Protein AF-A0A9X9LZH1-F1 (afdb_monomer)

pLDDT: mean 81.29, std 12.89, range [40.0, 92.88]

Mean predicted aligned error: 8.34 Å

Foldseek 3Di:
DDPPPDPDPDPDAQAFDAADAQQWCVVQQDPVPNVVSVVVRCVVRNQWHWTCHRPDIDIHGHDDVSVCCCCVVPVVVPVDDDDRVNVVVD

Sequence (90 aa):
RTCTRTPSPAPRWPPGPRPLPLIGNLHLLRVSQQDRSLMELSERYGPVFTVHLGCQKTVVLAGYEAVRDALVGTGPQLADRPPIAIFQLI

Solvent-accessible surface area (backbone atoms only — not comparable to full-atom values): 5608 Å² total; per-residue (Å²): 134,84,83,78,78,71,81,74,76,73,92,73,78,56,58,54,73,83,56,45,86,78,47,17,37,43,91,65,41,45,88,94,44,40,70,57,36,51,48,60,46,25,75,73,54,36,43,54,22,29,47,26,60,36,90,45,78,46,79,46,67,46,51,69,68,55,44,47,52,47,50,72,76,39,37,83,79,63,65,69,80,78,85,58,68,76,74,75,77,110

Structure (mmCIF, N/CA/C/O backbone):
data_AF-A0A9X9LZH1-F1
#
_entry.id   AF-A0A9X9LZH1-F1
#
loop_
_atom_site.group_PDB
_atom_site.id
_atom_site.type_symbol
_atom_site.label_atom_id
_atom_site.label_alt_id
_atom_site.label_comp_id
_atom_site.label_asym_id
_atom_site.label_entity_id
_atom_site.label_seq_id
_atom_site.pdbx_PDB_ins_code
_atom_site.Cartn_x
_atom_site.Cartn_y
_atom_site.Cartn_z
_atom_site.occupancy
_atom_site.B_iso_or_equiv
_atom_site.auth_seq_id
_atom_site.auth_comp_id
_atom_site.auth_asym_id
_atom_site.auth_atom_id
_atom_site.pdbx_PDB_model_num
ATOM 1 N N . ARG A 1 1 ? -40.002 -2.208 17.560 1.00 44.12 1 ARG A N 1
ATOM 2 C CA . ARG A 1 1 ? -38.968 -1.386 16.886 1.00 44.12 1 ARG A CA 1
ATOM 3 C C . ARG A 1 1 ? -38.277 -2.292 15.881 1.00 44.12 1 ARG A C 1
ATOM 5 O O . ARG A 1 1 ? -37.502 -3.144 16.285 1.00 44.12 1 ARG A O 1
ATOM 12 N N . THR A 1 2 ? -38.672 -2.227 14.617 1.00 40.00 2 THR A N 1
ATOM 13 C CA . THR A 1 2 ? -38.123 -3.069 13.548 1.00 40.00 2 THR A CA 1
ATOM 14 C C . THR A 1 2 ? -36.719 -2.584 13.201 1.00 40.00 2 THR A C 1
ATOM 16 O O . THR A 1 2 ? -36.556 -1.450 12.757 1.00 40.00 2 THR A O 1
ATOM 19 N N . CYS A 1 3 ? -35.703 -3.416 13.438 1.00 50.25 3 CYS A N 1
ATOM 20 C CA . CYS A 1 3 ? -34.338 -3.162 12.989 1.00 50.25 3 CYS A CA 1
ATOM 21 C C . CYS A 1 3 ? -34.298 -3.226 11.461 1.00 50.25 3 CYS A C 1
ATOM 23 O O . CYS A 1 3 ? -34.228 -4.301 10.868 1.00 50.25 3 CYS A O 1
ATOM 25 N N . THR A 1 4 ? -34.345 -2.072 10.809 1.00 47.97 4 THR A N 1
ATOM 26 C CA . THR A 1 4 ? -33.985 -1.949 9.400 1.00 47.97 4 THR A CA 1
ATOM 27 C C . THR A 1 4 ? -32.476 -2.153 9.287 1.00 47.97 4 THR A C 1
ATOM 29 O O . THR A 1 4 ? -31.698 -1.239 9.548 1.00 47.97 4 THR A O 1
ATOM 32 N N . ARG A 1 5 ? -32.043 -3.373 8.946 1.00 50.94 5 ARG A N 1
ATOM 33 C CA . ARG A 1 5 ? -30.660 -3.642 8.538 1.00 50.94 5 ARG A CA 1
ATOM 34 C C . ARG A 1 5 ? -30.466 -3.020 7.158 1.00 50.94 5 ARG A C 1
ATOM 36 O O . ARG A 1 5 ? -30.806 -3.638 6.153 1.00 50.94 5 ARG A O 1
ATOM 43 N N . THR A 1 6 ? -29.970 -1.789 7.118 1.00 52.59 6 THR A N 1
ATOM 44 C CA . THR A 1 6 ? -29.518 -1.144 5.882 1.00 52.59 6 THR A CA 1
ATOM 45 C C . THR A 1 6 ? -28.533 -2.092 5.188 1.00 52.59 6 THR A C 1
ATOM 47 O O . THR A 1 6 ? -27.637 -2.608 5.865 1.00 52.59 6 THR A O 1
ATOM 50 N N . PRO A 1 7 ? -28.678 -2.391 3.885 1.00 51.38 7 PRO A N 1
ATOM 51 C CA . PRO A 1 7 ? -27.668 -3.163 3.179 1.00 51.38 7 PRO A CA 1
ATOM 52 C C . PRO A 1 7 ? -26.381 -2.337 3.194 1.00 51.38 7 PRO A C 1
ATOM 54 O O . PRO A 1 7 ? -26.320 -1.263 2.599 1.00 51.38 7 PRO A O 1
ATOM 57 N N . SER A 1 8 ? -25.383 -2.800 3.952 1.00 60.16 8 SER A N 1
ATOM 58 C CA . SER A 1 8 ? -24.061 -2.179 3.958 1.00 60.16 8 SER A CA 1
ATOM 59 C C . SER A 1 8 ? -23.547 -2.177 2.515 1.00 60.16 8 SER A C 1
ATOM 61 O O . SER A 1 8 ? -23.581 -3.238 1.879 1.00 60.16 8 SER A O 1
ATOM 63 N N . PRO A 1 9 ? -23.133 -1.026 1.957 1.00 63.03 9 PRO A N 1
ATOM 64 C CA . PRO A 1 9 ? -22.561 -0.988 0.620 1.00 63.03 9 PRO A CA 1
ATOM 65 C C . PRO A 1 9 ? -21.386 -1.969 0.560 1.00 63.03 9 PRO A C 1
ATOM 67 O O . PRO A 1 9 ? -20.594 -2.055 1.499 1.00 63.03 9 PRO A O 1
ATOM 70 N N . ALA A 1 10 ? -21.311 -2.745 -0.524 1.00 61.81 10 ALA A N 1
ATOM 71 C CA . ALA A 1 10 ? -20.264 -3.745 -0.714 1.00 61.81 10 ALA A CA 1
ATOM 72 C C . ALA A 1 10 ? -18.874 -3.137 -0.430 1.00 61.81 10 ALA A C 1
ATOM 74 O O . ALA A 1 10 ? -18.657 -1.975 -0.794 1.00 61.81 10 ALA A O 1
ATOM 75 N N . PRO A 1 11 ? -17.935 -3.882 0.191 1.00 63.47 11 PRO A N 1
ATOM 76 C CA . PRO A 1 11 ? -16.622 -3.350 0.541 1.00 63.47 11 PRO A CA 1
ATOM 77 C C . PRO A 1 11 ? -15.929 -2.818 -0.715 1.00 63.47 11 PRO A C 1
ATOM 79 O O . PRO A 1 11 ? -15.502 -3.580 -1.586 1.00 63.47 11 PRO A O 1
ATOM 82 N N . ARG A 1 12 ? -15.868 -1.491 -0.851 1.00 79.00 12 ARG A N 1
ATOM 83 C CA . ARG A 1 12 ? -15.212 -0.853 -1.987 1.00 79.00 12 ARG A CA 1
ATOM 84 C C . ARG A 1 12 ? -13.731 -0.775 -1.671 1.00 79.00 12 ARG A C 1
ATOM 86 O O . ARG A 1 12 ? -13.340 -0.203 -0.659 1.00 79.00 12 ARG A O 1
ATOM 93 N N . TRP A 1 13 ? -12.919 -1.355 -2.545 1.00 84.12 13 TRP A N 1
ATOM 94 C CA . TRP A 1 13 ? -11.471 -1.259 -2.419 1.00 84.12 13 TRP A CA 1
ATOM 95 C C . TRP A 1 13 ? -11.022 0.211 -2.426 1.00 84.12 13 TRP A C 1
ATOM 97 O O . TRP A 1 13 ? -11.610 1.013 -3.166 1.00 84.12 13 TRP A O 1
ATOM 107 N N . PRO A 1 14 ? -9.980 0.561 -1.651 1.00 88.56 14 PRO A N 1
ATOM 108 C CA . PRO A 1 14 ? -9.371 1.881 -1.714 1.00 88.56 14 PRO A CA 1
ATOM 109 C C . PRO A 1 14 ? -8.922 2.220 -3.142 1.00 88.56 14 PRO A C 1
ATOM 111 O O . PRO A 1 14 ? -8.568 1.311 -3.907 1.00 88.56 14 PRO A O 1
ATOM 114 N N . PRO A 1 15 ? -8.908 3.509 -3.517 1.00 88.56 15 PRO A N 1
ATOM 115 C CA . PRO A 1 15 ? -8.382 3.937 -4.807 1.00 88.56 15 PRO A CA 1
ATOM 116 C C . PRO A 1 15 ? -6.907 3.535 -4.957 1.00 88.56 15 PRO A C 1
ATOM 118 O O . PRO A 1 15 ? -6.198 3.318 -3.976 1.00 88.56 15 PRO A O 1
ATOM 121 N N . GLY A 1 16 ? -6.437 3.400 -6.193 1.00 90.00 16 GLY A N 1
ATOM 122 C CA . GLY A 1 16 ? -5.054 3.017 -6.450 1.00 90.00 16 GLY A CA 1
ATOM 123 C C . GLY A 1 16 ? -4.693 3.010 -7.932 1.00 90.00 16 GLY A C 1
ATOM 124 O O . GLY A 1 16 ? -5.584 3.122 -8.785 1.00 90.00 16 GLY A O 1
ATOM 125 N N . PRO A 1 17 ? -3.396 2.889 -8.255 1.00 91.06 17 PRO A N 1
ATOM 126 C CA . PRO A 1 17 ? -2.922 2.849 -9.630 1.00 91.06 17 PRO A CA 1
ATOM 127 C C . PRO A 1 17 ? -3.484 1.648 -10.397 1.00 91.06 17 PRO A C 1
ATOM 129 O O . PRO A 1 17 ? -3.641 0.541 -9.865 1.00 91.06 17 PRO A O 1
ATOM 132 N N . ARG A 1 18 ? -3.794 1.888 -11.676 1.00 89.19 18 ARG A N 1
ATOM 133 C CA . ARG A 1 18 ? -4.332 0.865 -12.575 1.00 89.19 18 ARG A CA 1
ATOM 134 C C . ARG A 1 18 ? -3.249 -0.183 -12.869 1.00 89.19 18 ARG A C 1
ATOM 136 O O . ARG A 1 18 ? -2.205 0.185 -13.403 1.00 89.19 18 ARG A O 1
ATOM 143 N N . PRO A 1 19 ? -3.487 -1.467 -12.555 1.00 90.62 19 PRO A N 1
ATOM 144 C CA . PRO A 1 19 ? -2.504 -2.517 -12.785 1.00 90.62 19 PRO A CA 1
ATOM 145 C C . PRO A 1 19 ? -2.351 -2.846 -14.274 1.00 90.62 19 PRO A C 1
ATOM 147 O O . PRO A 1 19 ? -3.338 -2.874 -15.011 1.00 90.62 19 PRO A O 1
ATOM 150 N N . LEU A 1 20 ? -1.125 -3.164 -14.696 1.00 89.75 20 LEU A N 1
ATOM 151 C CA . LEU A 1 20 ? -0.871 -3.804 -15.988 1.00 89.75 20 LEU A CA 1
ATOM 152 C C . LEU A 1 20 ? -1.215 -5.302 -15.930 1.00 89.75 20 LEU A C 1
ATOM 154 O O . LEU A 1 20 ? -1.114 -5.908 -14.857 1.00 89.75 20 LEU A O 1
ATOM 158 N N . PRO A 1 21 ? -1.583 -5.928 -17.063 1.00 86.19 21 PRO A N 1
ATOM 159 C CA . PRO A 1 21 ? -1.780 -7.372 -17.108 1.00 86.19 21 PRO A CA 1
ATOM 160 C C . PRO A 1 21 ? -0.488 -8.105 -16.713 1.00 86.19 21 PRO A C 1
ATOM 162 O O . PRO A 1 21 ? 0.606 -7.694 -17.099 1.00 86.19 21 PRO A O 1
ATOM 165 N N . LEU A 1 22 ? -0.627 -9.192 -15.944 1.00 82.94 22 LEU A N 1
ATOM 166 C CA . LEU A 1 22 ? 0.439 -10.086 -15.454 1.00 82.94 22 LEU A CA 1
ATOM 167 C C . LEU A 1 22 ? 1.409 -9.475 -14.416 1.00 82.94 22 LEU A C 1
ATOM 169 O O . LEU A 1 22 ? 1.648 -10.074 -13.370 1.00 82.94 22 LEU A O 1
ATOM 173 N N . ILE A 1 23 ? 1.933 -8.275 -14.669 1.00 85.25 23 ILE A N 1
ATOM 174 C CA . ILE A 1 23 ? 2.935 -7.590 -13.831 1.00 85.25 23 ILE A CA 1
ATOM 175 C C . ILE A 1 23 ? 2.277 -6.735 -12.729 1.00 85.25 23 ILE A C 1
ATOM 177 O O . ILE A 1 23 ? 2.858 -6.489 -11.672 1.00 85.25 23 ILE A O 1
ATOM 181 N N . GLY A 1 24 ? 1.057 -6.247 -12.944 1.00 89.19 24 GLY A N 1
ATOM 182 C CA . GLY A 1 24 ? 0.400 -5.335 -12.012 1.00 89.19 24 GLY A CA 1
ATOM 183 C C . GLY A 1 24 ? 1.094 -3.968 -11.944 1.00 89.19 24 GLY A C 1
ATOM 184 O O . GLY A 1 24 ? 1.409 -3.355 -12.965 1.00 89.19 24 GLY A O 1
ATOM 185 N N . ASN A 1 25 ? 1.322 -3.471 -10.730 1.00 90.56 25 ASN A N 1
ATOM 186 C CA . ASN A 1 25 ? 1.941 -2.176 -10.428 1.00 90.56 25 ASN A CA 1
ATOM 187 C C . ASN A 1 25 ? 3.452 -2.269 -10.154 1.00 90.56 25 ASN A C 1
ATOM 189 O O . ASN A 1 25 ? 4.060 -1.286 -9.742 1.00 90.56 25 ASN A O 1
ATOM 193 N N . LEU A 1 26 ? 4.083 -3.419 -10.407 1.00 86.31 26 LEU A N 1
ATOM 194 C CA . LEU A 1 26 ? 5.519 -3.604 -10.166 1.00 86.31 26 LEU A CA 1
ATOM 195 C C . LEU A 1 26 ? 6.405 -2.660 -10.980 1.00 86.31 26 LEU A C 1
ATOM 197 O O . LEU A 1 26 ? 7.452 -2.250 -10.507 1.00 86.31 26 LEU A O 1
ATOM 201 N N . HIS A 1 27 ? 5.957 -2.247 -12.164 1.00 85.19 27 HIS A N 1
ATOM 202 C CA . HIS A 1 27 ? 6.657 -1.253 -12.979 1.00 85.19 27 HIS A CA 1
ATOM 203 C C . HIS A 1 27 ? 6.767 0.131 -12.306 1.00 85.19 27 HIS A C 1
ATOM 205 O O . HIS A 1 27 ? 7.670 0.895 -12.632 1.00 85.19 27 HIS A O 1
ATOM 211 N N . LEU A 1 28 ? 5.863 0.449 -11.369 1.00 86.75 28 LEU A N 1
ATOM 212 C CA . LEU A 1 28 ? 5.897 1.680 -10.570 1.00 86.75 28 LEU A CA 1
ATOM 213 C C . LEU A 1 28 ? 6.758 1.525 -9.311 1.00 86.75 28 LEU A C 1
ATOM 215 O O . LEU A 1 28 ? 7.146 2.522 -8.714 1.00 86.75 28 LEU A O 1
ATOM 219 N N . LEU A 1 29 ? 7.041 0.288 -8.897 1.00 86.06 29 LEU A N 1
ATOM 220 C CA . LEU A 1 29 ? 7.772 -0.030 -7.677 1.00 86.06 29 LEU A CA 1
ATOM 221 C C . LEU A 1 29 ? 9.200 -0.425 -8.035 1.00 86.06 29 LEU A C 1
ATOM 223 O O . LEU A 1 29 ? 9.473 -1.547 -8.460 1.00 86.06 29 LEU A O 1
ATOM 227 N N . ARG A 1 30 ? 10.146 0.492 -7.843 1.00 81.75 30 ARG A N 1
ATOM 228 C C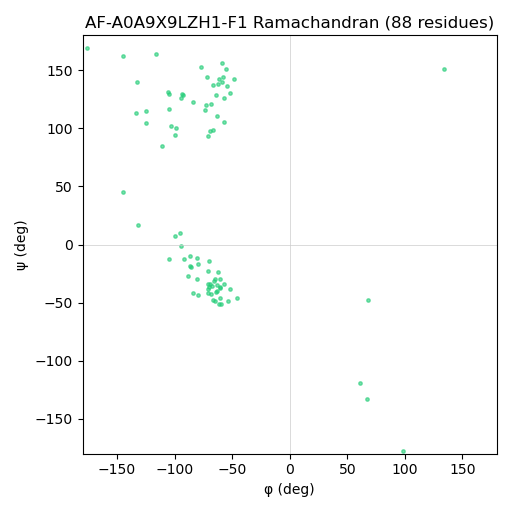A . ARG A 1 30 ? 11.556 0.175 -8.072 1.00 81.75 30 ARG A CA 1
ATOM 229 C C . ARG A 1 30 ? 12.047 -0.742 -6.949 1.00 81.75 30 ARG A C 1
ATOM 231 O O . ARG A 1 30 ? 12.037 -0.328 -5.800 1.00 81.75 30 ARG A O 1
ATOM 238 N N . VAL A 1 31 ? 12.510 -1.955 -7.271 1.00 74.00 31 VAL A N 1
ATOM 239 C CA . VAL A 1 31 ? 12.917 -2.987 -6.282 1.00 74.00 31 VAL A CA 1
ATOM 240 C C . VAL A 1 31 ? 13.916 -2.466 -5.241 1.00 74.00 31 VAL A C 1
ATOM 242 O O . VAL A 1 31 ? 13.802 -2.785 -4.066 1.00 74.00 31 VAL A O 1
ATOM 245 N N . SER A 1 32 ? 14.860 -1.621 -5.653 1.00 79.06 32 SER A N 1
ATOM 246 C CA . SER A 1 32 ? 15.862 -1.029 -4.759 1.00 79.06 32 SER A CA 1
ATOM 247 C C . SER A 1 32 ? 15.371 0.173 -3.939 1.00 79.06 32 SER A C 1
ATOM 249 O O . SER A 1 32 ? 16.093 0.617 -3.054 1.00 79.06 32 SER A O 1
ATOM 251 N N . GLN A 1 33 ? 14.199 0.741 -4.248 1.00 83.81 33 GLN A N 1
ATOM 252 C CA . GLN A 1 33 ? 13.671 1.984 -3.656 1.00 83.81 33 GLN A CA 1
ATOM 253 C C . GLN A 1 33 ? 12.143 1.927 -3.507 1.00 83.81 33 GLN A C 1
ATOM 255 O O . GLN A 1 33 ? 11.416 2.841 -3.903 1.00 83.81 33 GLN A O 1
ATOM 260 N N . GLN A 1 34 ? 11.635 0.806 -3.004 1.00 83.94 34 GLN A N 1
ATOM 261 C CA . GLN A 1 34 ? 10.194 0.576 -2.918 1.00 83.94 34 GLN A CA 1
ATOM 262 C C . GLN A 1 34 ? 9.524 1.481 -1.894 1.00 83.94 34 GLN A C 1
ATOM 264 O O . GLN A 1 34 ? 8.394 1.902 -2.108 1.00 83.94 34 GLN A O 1
ATOM 269 N N . ASP A 1 35 ? 10.228 1.796 -0.812 1.00 85.62 35 ASP A N 1
ATOM 270 C CA . ASP A 1 35 ? 9.838 2.782 0.189 1.00 85.62 35 ASP A CA 1
ATOM 271 C C . ASP A 1 35 ? 9.525 4.137 -0.460 1.00 85.62 35 ASP A C 1
ATOM 273 O O . ASP A 1 35 ? 8.445 4.687 -0.251 1.00 85.62 35 ASP A O 1
ATOM 277 N N . ARG A 1 36 ? 10.416 4.626 -1.329 1.00 90.06 36 ARG A N 1
ATOM 278 C CA . ARG A 1 36 ? 10.224 5.883 -2.060 1.00 90.06 36 ARG A CA 1
ATOM 279 C C . ARG A 1 36 ? 9.069 5.796 -3.044 1.00 90.06 36 ARG A C 1
ATOM 281 O O . ARG A 1 36 ? 8.200 6.657 -3.020 1.00 90.06 36 ARG A O 1
ATOM 288 N N . SER A 1 37 ? 9.007 4.738 -3.852 1.00 90.19 37 SER A N 1
ATOM 289 C CA . SER A 1 37 ? 7.909 4.555 -4.809 1.00 90.19 37 SER A CA 1
ATOM 290 C C . SER A 1 37 ? 6.539 4.455 -4.124 1.00 90.19 37 SER A C 1
ATOM 292 O O . SER A 1 37 ? 5.550 4.978 -4.629 1.00 90.19 37 SER A O 1
ATOM 294 N N . LEU A 1 38 ? 6.456 3.799 -2.963 1.00 90.31 38 LEU A N 1
ATOM 295 C CA . LEU A 1 38 ? 5.223 3.722 -2.177 1.00 90.31 38 LEU A CA 1
ATOM 296 C C . LEU A 1 38 ? 4.866 5.065 -1.537 1.00 90.31 38 LEU A C 1
ATOM 298 O O . LEU A 1 38 ? 3.681 5.378 -1.443 1.00 90.31 38 LEU A O 1
ATOM 302 N N . MET A 1 39 ? 5.859 5.862 -1.139 1.00 91.12 39 MET A N 1
ATOM 303 C CA . MET A 1 39 ? 5.636 7.215 -0.630 1.00 91.12 39 MET A CA 1
ATOM 304 C C . MET A 1 39 ? 5.139 8.163 -1.732 1.00 91.12 39 MET A C 1
ATOM 306 O O . MET A 1 39 ? 4.160 8.871 -1.540 1.00 91.12 39 MET A O 1
ATOM 310 N N . GLU A 1 40 ? 5.706 8.105 -2.936 1.00 92.00 40 GLU A N 1
ATOM 311 C CA . GLU A 1 40 ? 5.201 8.869 -4.090 1.00 92.00 40 GLU A CA 1
ATOM 312 C C . GLU A 1 40 ? 3.749 8.488 -4.438 1.00 92.00 40 GLU A C 1
ATOM 314 O O . GLU A 1 40 ? 2.923 9.328 -4.809 1.00 92.00 40 GLU A O 1
ATOM 319 N N . LEU A 1 41 ? 3.403 7.204 -4.302 1.00 91.69 41 LEU A N 1
ATOM 320 C CA . LEU A 1 41 ? 2.028 6.741 -4.481 1.00 91.69 41 LEU A CA 1
ATOM 321 C C . LEU A 1 41 ? 1.105 7.214 -3.352 1.00 91.69 41 LEU A C 1
ATOM 323 O O . LEU A 1 41 ? -0.048 7.545 -3.636 1.00 91.69 41 LEU A O 1
ATOM 327 N N . SER A 1 42 ? 1.580 7.279 -2.107 1.00 92.25 42 SER A N 1
ATOM 328 C CA . SER A 1 42 ? 0.774 7.773 -0.988 1.00 92.25 42 SER A CA 1
AT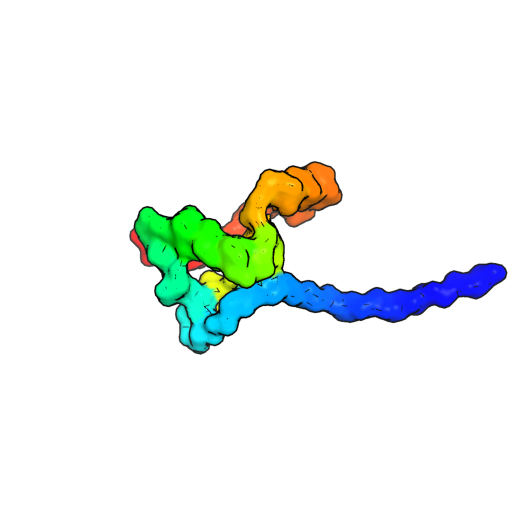OM 329 C C . SER A 1 42 ? 0.472 9.264 -1.112 1.00 92.25 42 SER A C 1
ATOM 331 O O . SER A 1 42 ? -0.647 9.683 -0.826 1.00 92.25 42 SER A O 1
ATOM 333 N N . GLU A 1 43 ? 1.404 10.057 -1.637 1.00 92.44 43 GLU A N 1
ATOM 334 C CA . GLU A 1 43 ? 1.171 11.471 -1.947 1.00 92.44 43 GLU A CA 1
ATOM 335 C C . GLU A 1 43 ? 0.084 11.652 -3.018 1.00 92.44 43 GLU A C 1
ATOM 337 O O . GLU A 1 43 ? -0.705 12.595 -2.956 1.00 92.44 43 GLU A O 1
ATOM 342 N N . ARG A 1 44 ? -0.007 10.731 -3.988 1.00 91.62 44 ARG A N 1
ATOM 343 C CA . ARG A 1 44 ? -0.988 10.804 -5.083 1.00 91.62 44 ARG A CA 1
ATOM 344 C C . ARG A 1 44 ? -2.368 10.247 -4.722 1.00 91.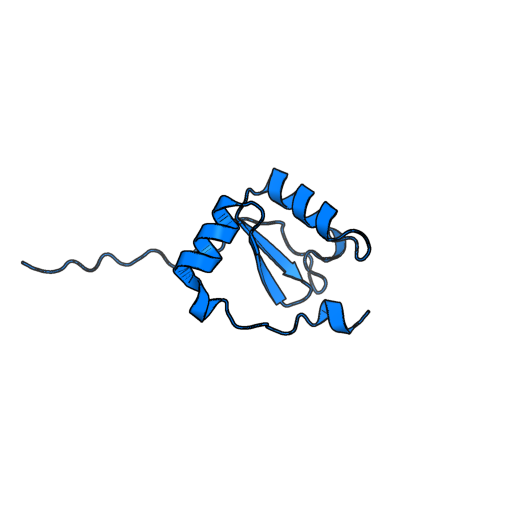62 44 ARG A C 1
ATOM 346 O O . ARG A 1 44 ? -3.373 10.806 -5.156 1.00 91.62 44 ARG A O 1
ATOM 353 N N . TYR A 1 45 ? -2.431 9.118 -4.020 1.00 91.19 45 TYR A N 1
ATOM 354 C CA . TYR A 1 45 ? -3.684 8.395 -3.744 1.00 91.19 45 TYR A CA 1
ATOM 355 C C . TYR A 1 45 ? -4.188 8.568 -2.309 1.00 91.19 45 TYR A C 1
ATOM 357 O O . TYR A 1 45 ? -5.342 8.244 -2.027 1.00 91.19 45 TYR A O 1
ATOM 365 N N . GLY A 1 46 ? -3.354 9.105 -1.423 1.00 91.75 46 GLY A N 1
ATOM 366 C CA . GLY A 1 46 ? -3.646 9.294 -0.012 1.00 91.75 46 GLY A CA 1
ATOM 367 C C . GLY A 1 46 ? -3.060 8.195 0.881 1.00 91.75 46 GLY A C 1
ATOM 368 O O . GLY A 1 46 ? -2.395 7.269 0.412 1.00 91.75 46 GLY A O 1
ATOM 369 N N . PRO A 1 47 ? -3.326 8.275 2.195 1.00 92.12 47 PRO A N 1
ATOM 370 C CA . PRO A 1 47 ? -2.691 7.423 3.198 1.00 92.12 47 PRO A CA 1
ATOM 371 C C . PRO A 1 47 ? -3.126 5.951 3.152 1.00 92.12 47 PRO A C 1
ATOM 373 O O . PRO A 1 47 ? -2.480 5.099 3.757 1.00 92.12 47 PRO A O 1
ATOM 376 N N . VAL A 1 48 ? -4.215 5.631 2.448 1.00 92.44 48 VAL A N 1
ATOM 377 C CA . VAL A 1 48 ? -4.715 4.262 2.270 1.00 92.44 48 VAL A CA 1
ATOM 378 C C . VAL A 1 48 ? -5.034 4.051 0.801 1.00 92.44 48 VAL A C 1
ATOM 380 O O . VAL A 1 48 ? -5.970 4.650 0.270 1.00 92.44 48 VAL A O 1
ATOM 383 N N . PHE A 1 49 ? -4.273 3.183 0.143 1.00 92.88 49 PHE A N 1
ATOM 384 C CA . PHE A 1 49 ? -4.416 2.942 -1.290 1.00 92.88 49 PHE A CA 1
ATOM 385 C C . PHE A 1 49 ? -4.149 1.485 -1.654 1.00 92.88 49 PHE A C 1
ATOM 387 O O . PHE A 1 49 ? -3.559 0.720 -0.893 1.00 92.88 49 PHE A O 1
ATOM 394 N N . THR A 1 50 ? -4.607 1.085 -2.837 1.00 92.56 50 THR A N 1
ATOM 395 C CA . THR A 1 50 ? -4.469 -0.295 -3.315 1.00 92.56 50 THR A CA 1
ATOM 396 C C . THR A 1 50 ? -3.379 -0.413 -4.372 1.00 92.56 50 THR A C 1
ATOM 398 O O . THR A 1 50 ? -3.421 0.276 -5.385 1.00 92.56 50 THR A O 1
ATOM 401 N N . VAL A 1 51 ? -2.459 -1.358 -4.210 1.00 92.19 51 VAL A N 1
ATOM 402 C CA . VAL A 1 51 ? -1.464 -1.741 -5.221 1.00 92.19 51 VAL A CA 1
ATOM 403 C C . VAL A 1 51 ? -1.671 -3.186 -5.663 1.00 92.19 51 VAL A C 1
ATOM 405 O O . VAL A 1 51 ? -2.366 -3.969 -5.022 1.00 92.19 51 VAL A O 1
ATOM 408 N N . HIS A 1 52 ? -1.072 -3.544 -6.793 1.00 90.44 52 HIS A N 1
ATOM 409 C CA . HIS A 1 52 ? -1.111 -4.910 -7.311 1.00 90.44 52 HIS A CA 1
ATOM 410 C C . HIS A 1 52 ? 0.332 -5.361 -7.508 1.00 90.44 52 HIS A C 1
ATOM 412 O O . HIS A 1 52 ? 1.052 -4.767 -8.306 1.00 90.44 52 HIS A O 1
ATOM 418 N N . LEU A 1 53 ? 0.764 -6.364 -6.758 1.00 87.50 53 LEU A N 1
ATOM 419 C CA . LEU A 1 53 ? 2.093 -6.956 -6.839 1.00 87.50 53 LEU A CA 1
ATOM 420 C C . LEU A 1 53 ? 1.978 -8.243 -7.660 1.00 87.50 53 LEU A C 1
ATOM 422 O O . LEU A 1 53 ? 1.599 -9.292 -7.139 1.00 87.50 53 LEU A O 1
ATOM 426 N N . GLY A 1 54 ? 2.225 -8.149 -8.969 1.00 85.75 54 GLY A N 1
ATOM 427 C CA . GLY A 1 54 ? 1.935 -9.243 -9.895 1.00 85.75 54 GLY A CA 1
ATOM 428 C C . GLY A 1 54 ? 0.441 -9.574 -9.890 1.00 85.75 54 GLY A C 1
ATOM 429 O O . GLY A 1 54 ? -0.395 -8.714 -10.169 1.00 85.75 54 GLY A O 1
ATOM 430 N N . CYS A 1 55 ? 0.107 -10.812 -9.520 1.00 82.50 55 CYS A N 1
ATOM 431 C CA . CYS A 1 55 ? -1.275 -11.292 -9.411 1.00 82.50 55 CYS A CA 1
ATOM 432 C C . CYS A 1 55 ? -1.930 -11.009 -8.045 1.00 82.50 55 CYS A C 1
ATOM 434 O O . CYS A 1 55 ? -3.133 -11.212 -7.894 1.00 82.50 55 CYS A O 1
ATOM 436 N N . GLN A 1 56 ? -1.168 -10.556 -7.044 1.00 86.06 56 GLN A N 1
ATOM 437 C CA . GLN A 1 56 ? -1.686 -10.294 -5.700 1.00 86.06 56 GLN A CA 1
ATOM 438 C C . GLN A 1 56 ? -2.120 -8.830 -5.566 1.00 86.06 56 GLN A C 1
ATOM 440 O O . GLN A 1 56 ? -1.360 -7.911 -5.864 1.00 86.06 56 GLN A O 1
ATOM 445 N N . LYS A 1 57 ? -3.349 -8.605 -5.097 1.00 88.69 57 LYS A N 1
ATOM 446 C CA . LYS A 1 57 ? -3.884 -7.272 -4.791 1.00 88.69 57 LYS A CA 1
ATOM 447 C C . LYS A 1 57 ? -3.681 -6.968 -3.307 1.00 88.69 57 LYS A C 1
ATOM 449 O O . LYS A 1 57 ? -4.131 -7.741 -2.467 1.00 88.69 57 LYS A O 1
ATOM 454 N N . THR A 1 58 ? -3.055 -5.838 -2.996 1.00 89.06 58 THR A N 1
ATOM 455 C CA . THR A 1 58 ? -2.610 -5.485 -1.640 1.00 89.06 58 THR A CA 1
ATOM 456 C C . THR A 1 58 ? -3.015 -4.057 -1.292 1.00 89.06 58 THR A C 1
ATOM 458 O O . THR A 1 58 ? -2.910 -3.160 -2.125 1.00 89.06 58 THR A O 1
ATOM 461 N N . VAL A 1 59 ? -3.457 -3.828 -0.056 1.00 91.00 59 VAL A N 1
ATOM 462 C CA . VAL A 1 59 ? -3.704 -2.479 0.477 1.00 91.00 59 VAL A CA 1
ATOM 463 C C . VAL A 1 59 ? -2.458 -2.007 1.215 1.00 91.00 59 VAL A C 1
ATOM 465 O O . VAL A 1 59 ? -1.926 -2.725 2.057 1.00 91.00 59 VAL A O 1
ATOM 468 N N . VAL A 1 60 ? -1.994 -0.806 0.885 1.00 91.25 60 VAL A N 1
ATOM 469 C CA . VAL A 1 60 ? -0.851 -0.152 1.520 1.00 91.25 60 VAL A CA 1
ATOM 470 C C . VAL A 1 60 ? -1.369 0.958 2.421 1.00 91.25 60 VAL A C 1
ATOM 472 O O . VAL A 1 60 ? -2.199 1.773 2.012 1.00 91.25 60 VAL A O 1
ATOM 475 N N . LEU A 1 61 ? -0.860 0.969 3.650 1.00 92.31 61 LEU A N 1
ATOM 476 C CA . LEU A 1 61 ? -1.090 2.016 4.635 1.00 92.31 61 LEU A CA 1
ATOM 477 C C . LEU A 1 61 ? 0.180 2.857 4.729 1.00 92.31 61 LEU A C 1
ATOM 479 O O . LEU A 1 61 ? 1.237 2.353 5.106 1.00 92.31 61 LEU A O 1
ATOM 483 N N . ALA A 1 62 ? 0.076 4.127 4.365 1.00 90.44 62 ALA A N 1
ATOM 484 C CA . ALA A 1 6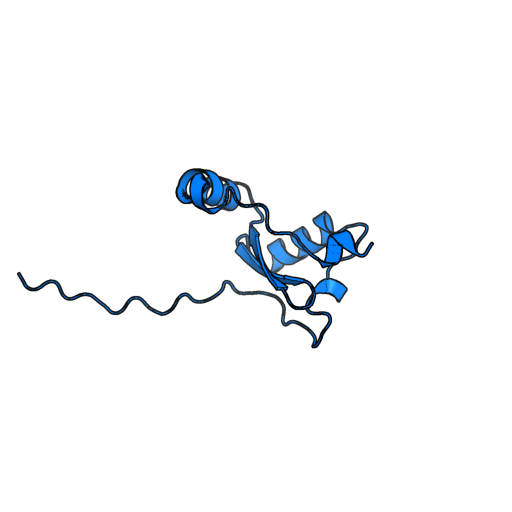2 ? 1.172 5.076 4.353 1.00 90.44 62 ALA A CA 1
ATOM 485 C C . ALA A 1 62 ? 0.787 6.298 5.192 1.00 90.44 62 ALA A C 1
ATOM 487 O O . ALA A 1 62 ? -0.017 7.127 4.781 1.00 90.44 62 ALA A O 1
ATOM 488 N N . GLY A 1 63 ? 1.352 6.396 6.393 1.00 89.81 63 GLY A N 1
ATOM 489 C CA . GLY A 1 63 ? 1.100 7.502 7.316 1.00 89.81 63 GLY A CA 1
ATOM 490 C C . GLY A 1 63 ? 0.846 7.026 8.740 1.00 89.81 63 GLY A C 1
ATOM 491 O O . GLY A 1 63 ? 0.351 5.924 8.965 1.00 89.81 63 GLY A O 1
ATOM 492 N N . TYR A 1 64 ? 1.193 7.875 9.705 1.00 91.00 64 TYR A N 1
ATOM 493 C CA . TYR A 1 64 ? 1.141 7.521 11.122 1.00 91.00 64 TYR A CA 1
ATOM 494 C C . TYR A 1 64 ? -0.278 7.182 11.591 1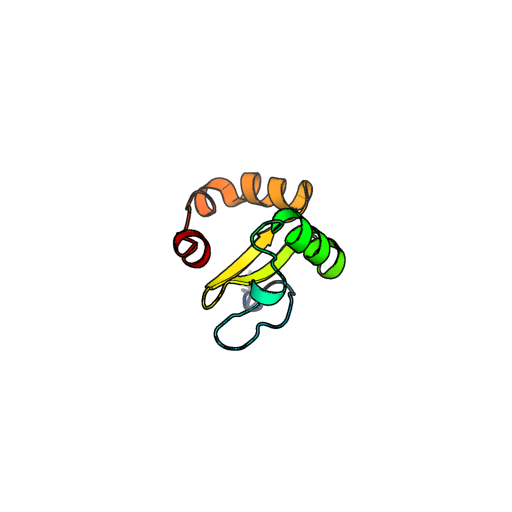.00 91.00 64 TYR A C 1
ATOM 496 O O . TYR A 1 64 ? -0.485 6.105 12.140 1.00 91.00 64 TYR A O 1
ATOM 504 N N . GLU A 1 65 ? -1.255 8.048 11.311 1.00 90.81 65 GLU A N 1
ATOM 505 C CA . GLU A 1 65 ? -2.649 7.841 11.730 1.00 90.81 65 GLU A CA 1
ATOM 506 C C . GLU A 1 65 ? -3.237 6.551 11.137 1.00 90.81 65 GLU A C 1
ATOM 508 O O . GLU A 1 65 ? -3.773 5.722 11.864 1.00 90.81 65 GLU A O 1
ATOM 513 N N . ALA A 1 66 ? -3.039 6.310 9.834 1.00 90.06 66 ALA A N 1
ATOM 514 C CA . ALA A 1 66 ? -3.558 5.114 9.166 1.00 90.06 66 ALA A CA 1
ATOM 515 C C . ALA A 1 66 ? -2.942 3.812 9.708 1.00 90.06 66 ALA A C 1
ATOM 517 O O . ALA A 1 66 ? -3.644 2.818 9.892 1.00 90.06 66 ALA A O 1
ATOM 518 N N . VAL A 1 67 ? -1.632 3.808 9.977 1.00 90.19 67 VAL A N 1
ATOM 519 C CA . VAL A 1 67 ? -0.939 2.645 10.548 1.00 90.19 67 VAL A CA 1
ATOM 520 C C . VAL A 1 67 ? -1.343 2.434 12.007 1.00 90.19 67 VAL A C 1
ATOM 522 O O . VAL A 1 67 ? -1.591 1.298 12.412 1.00 90.19 67 VAL A O 1
ATOM 525 N N . ARG A 1 68 ? -1.449 3.511 12.792 1.00 90.81 68 ARG A N 1
ATOM 526 C CA . ARG A 1 68 ? -1.895 3.467 14.188 1.00 90.81 68 ARG A CA 1
ATOM 527 C C . ARG A 1 68 ? -3.300 2.888 14.291 1.00 90.81 68 ARG A C 1
ATOM 529 O O . ARG A 1 68 ? -3.493 1.935 15.039 1.00 90.81 68 ARG A O 1
ATOM 536 N N . ASP A 1 69 ? -4.249 3.407 13.522 1.00 88.56 69 ASP A N 1
ATOM 537 C CA . ASP A 1 69 ? -5.639 2.949 13.547 1.00 88.56 69 ASP A CA 1
ATOM 538 C C . ASP A 1 69 ? -5.763 1.489 13.108 1.00 88.56 69 ASP A C 1
ATOM 540 O O . ASP A 1 69 ? -6.493 0.709 13.723 1.00 88.56 69 ASP A O 1
ATOM 544 N N . ALA A 1 70 ? -5.002 1.081 12.090 1.00 87.75 70 ALA A N 1
ATOM 545 C CA . ALA A 1 70 ? -4.999 -0.298 11.625 1.00 87.75 70 ALA A CA 1
ATOM 546 C C . ALA A 1 70 ? -4.447 -1.266 12.683 1.00 87.75 70 ALA A C 1
ATOM 548 O O . ALA A 1 70 ? -5.085 -2.276 12.985 1.00 87.75 70 ALA A O 1
ATOM 549 N N . LEU A 1 71 ? -3.295 -0.953 13.284 1.00 86.31 71 LEU A N 1
ATOM 550 C CA . LEU A 1 71 ? -2.656 -1.817 14.280 1.00 86.31 71 LEU A CA 1
ATOM 551 C C . LEU A 1 71 ? -3.416 -1.844 15.612 1.00 8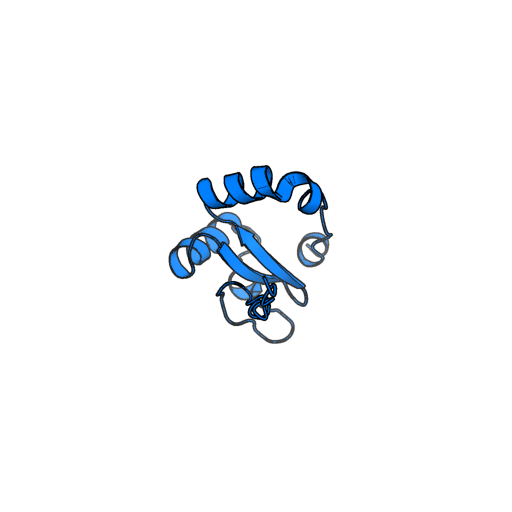6.31 71 LEU A C 1
ATOM 553 O O . LEU A 1 71 ? -3.517 -2.901 16.230 1.00 86.31 71 LEU A O 1
ATOM 557 N N . VAL A 1 72 ? -3.966 -0.711 16.052 1.00 86.12 72 VAL A N 1
ATOM 558 C CA . VAL A 1 72 ? -4.693 -0.610 17.327 1.00 86.12 72 VAL A CA 1
ATOM 559 C C . VAL A 1 72 ? -6.117 -1.151 17.198 1.00 86.12 72 VAL A C 1
ATOM 561 O O . VAL A 1 72 ? -6.567 -1.891 18.069 1.00 86.12 72 VAL A O 1
ATOM 564 N N . GLY A 1 73 ? -6.827 -0.818 16.118 1.00 78.44 73 GLY A N 1
ATOM 565 C CA . GLY A 1 73 ? -8.216 -1.235 15.914 1.00 78.44 73 GLY A CA 1
ATOM 566 C C . GLY A 1 73 ? -8.365 -2.664 15.391 1.00 78.44 73 GLY A C 1
ATOM 567 O O . GLY A 1 73 ? -9.361 -3.322 15.682 1.00 78.44 73 GLY A O 1
ATOM 568 N N . THR A 1 74 ? -7.378 -3.156 14.635 1.00 72.56 74 THR A N 1
ATOM 569 C CA . THR A 1 74 ? -7.488 -4.408 13.860 1.00 72.56 74 THR A CA 1
ATOM 570 C C . THR A 1 74 ? -6.283 -5.338 14.058 1.00 72.56 74 THR A C 1
ATOM 572 O O . THR A 1 74 ? -6.084 -6.283 13.295 1.00 72.56 74 THR A O 1
ATOM 575 N N . GLY A 1 75 ? -5.489 -5.112 15.110 1.00 74.00 75 GLY A N 1
ATOM 576 C CA . GLY A 1 75 ? -4.243 -5.831 15.402 1.00 74.00 75 GLY A CA 1
ATOM 577 C C . GLY A 1 75 ? -4.304 -7.362 15.281 1.00 74.00 75 GLY A C 1
ATOM 578 O O . GLY A 1 75 ? -3.432 -7.925 14.624 1.00 74.00 75 GLY A O 1
ATOM 579 N N . PRO A 1 76 ? -5.331 -8.059 15.814 1.00 77.31 76 PRO A N 1
ATOM 580 C CA . PRO A 1 76 ? -5.425 -9.517 15.700 1.00 77.31 76 PRO A CA 1
ATOM 581 C C . PRO A 1 76 ? -5.630 -10.016 14.265 1.00 77.31 76 PRO A C 1
ATOM 583 O O . PRO A 1 76 ? -5.176 -11.099 13.922 1.00 77.31 76 PRO A O 1
ATOM 586 N N . GLN A 1 77 ? -6.313 -9.237 13.422 1.00 79.31 77 GLN A N 1
ATOM 587 C CA . GLN A 1 77 ? -6.625 -9.607 12.035 1.00 79.31 77 GLN A CA 1
ATOM 588 C C . GLN A 1 77 ? -5.484 -9.238 11.074 1.00 79.31 77 GLN A C 1
ATOM 590 O O . GLN A 1 77 ? -5.398 -9.783 9.979 1.00 79.31 77 GLN A O 1
ATOM 595 N N . LEU A 1 78 ? -4.603 -8.320 11.485 1.00 76.88 78 LEU A N 1
ATOM 596 C CA . LEU A 1 78 ? -3.395 -7.917 10.755 1.00 76.88 78 LEU A CA 1
ATOM 597 C C . LEU A 1 78 ? -2.122 -8.595 11.284 1.00 76.88 78 LEU A C 1
ATOM 599 O O . LEU A 1 78 ? -1.020 -8.244 10.866 1.00 76.88 78 LEU A O 1
ATOM 603 N N . ALA A 1 79 ? -2.260 -9.549 12.207 1.00 79.88 79 ALA A N 1
ATOM 604 C CA . ALA A 1 79 ? -1.135 -10.308 12.743 1.00 79.88 79 ALA A CA 1
ATOM 605 C C . ALA A 1 79 ? -0.547 -11.290 11.712 1.00 79.88 79 ALA A C 1
ATOM 607 O O . ALA A 1 79 ? 0.628 -11.654 11.810 1.00 79.88 79 ALA A O 1
ATOM 608 N N . ASP A 1 80 ? -1.343 -11.687 10.714 1.00 83.75 80 ASP A N 1
ATOM 609 C CA . ASP A 1 80 ? -0.902 -12.568 9.639 1.00 83.75 80 ASP A CA 1
ATOM 610 C C . ASP A 1 80 ? 0.141 -11.887 8.744 1.00 83.75 80 ASP A C 1
ATOM 612 O O . ASP A 1 80 ? 0.007 -10.732 8.336 1.00 83.75 80 ASP A O 1
ATOM 616 N N . ARG A 1 81 ? 1.188 -12.640 8.391 1.00 83.06 81 ARG A N 1
ATOM 617 C CA . ARG A 1 81 ? 2.219 -12.216 7.435 1.00 83.06 81 ARG A CA 1
ATOM 618 C C . ARG A 1 81 ? 2.108 -13.033 6.153 1.00 83.06 81 ARG A C 1
ATOM 620 O O . ARG A 1 81 ? 2.802 -14.043 6.020 1.00 83.06 81 ARG A O 1
ATOM 627 N N . PRO A 1 82 ? 1.234 -12.636 5.213 1.00 80.00 82 PRO A N 1
ATOM 628 C CA . PRO A 1 82 ? 1.092 -13.365 3.966 1.00 80.00 82 PRO A CA 1
ATOM 629 C C . PRO A 1 82 ? 2.411 -13.328 3.181 1.00 80.00 82 PRO A C 1
ATOM 631 O O . PRO A 1 82 ? 3.054 -12.275 3.108 1.00 80.00 82 PRO A O 1
ATOM 634 N N . PRO A 1 83 ? 2.822 -14.449 2.567 1.00 79.62 83 PRO A N 1
ATOM 635 C CA . PRO A 1 83 ? 3.976 -14.455 1.689 1.00 79.62 83 PRO A CA 1
ATOM 636 C C . PRO A 1 83 ? 3.687 -13.567 0.480 1.00 79.62 83 PRO A C 1
ATOM 638 O O . PRO A 1 83 ? 2.667 -13.698 -0.203 1.00 79.62 83 PRO A O 1
ATOM 641 N N . ILE A 1 84 ? 4.612 -12.654 0.215 1.00 77.69 84 ILE A N 1
ATOM 642 C CA . ILE A 1 84 ? 4.560 -11.791 -0.954 1.00 77.69 84 ILE A CA 1
ATOM 643 C C . ILE A 1 84 ? 5.482 -12.429 -1.988 1.00 77.69 84 ILE A C 1
ATOM 645 O O . ILE A 1 84 ? 6.704 -1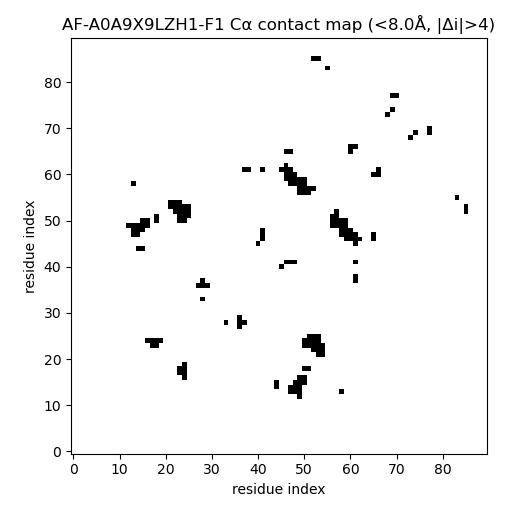2.297 -1.907 1.00 77.69 84 ILE A O 1
ATOM 649 N N . ALA A 1 85 ? 4.896 -13.151 -2.942 1.00 71.06 85 ALA A N 1
ATOM 650 C CA . ALA A 1 85 ? 5.643 -14.004 -3.868 1.00 71.06 85 ALA A CA 1
ATOM 651 C C . ALA A 1 85 ? 6.714 -13.232 -4.655 1.00 71.06 85 ALA A C 1
ATOM 653 O O . ALA A 1 85 ? 7.794 -13.756 -4.907 1.00 71.06 85 ALA A O 1
ATOM 654 N N . ILE A 1 86 ? 6.451 -11.960 -4.978 1.00 69.25 86 ILE A N 1
ATOM 655 C CA . ILE A 1 86 ? 7.399 -11.137 -5.732 1.00 69.25 86 ILE A CA 1
ATOM 656 C C . ILE A 1 86 ? 8.708 -10.874 -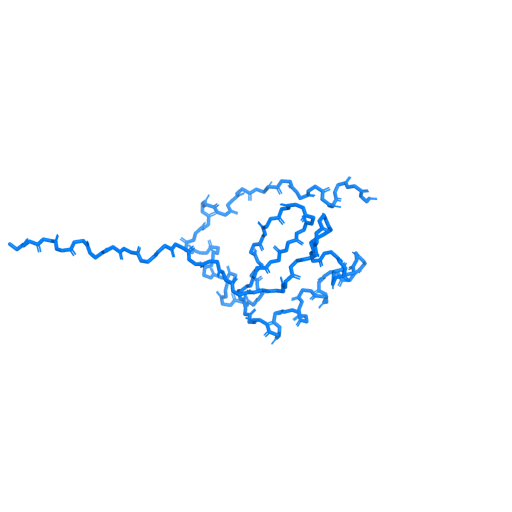4.980 1.00 69.25 86 ILE A C 1
ATOM 658 O O . ILE A 1 86 ? 9.737 -10.730 -5.619 1.00 69.25 86 ILE A O 1
ATOM 662 N N . PHE A 1 87 ? 8.680 -10.829 -3.645 1.00 68.69 87 PHE A N 1
ATOM 663 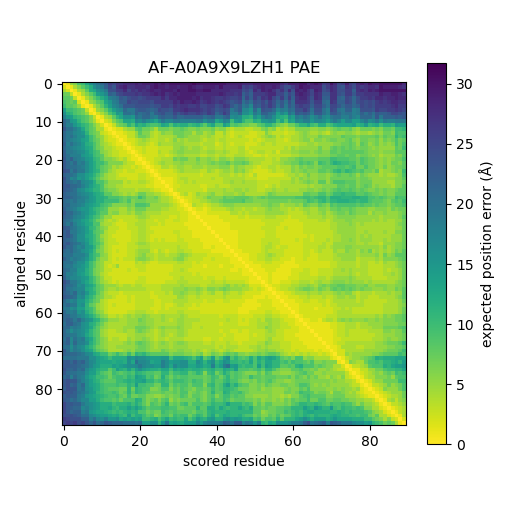C CA . PHE A 1 87 ? 9.868 -10.594 -2.821 1.00 68.69 87 PHE A CA 1
ATOM 664 C C . PHE A 1 87 ? 10.730 -11.834 -2.630 1.00 68.69 87 PHE A C 1
ATOM 666 O O . PHE A 1 87 ? 11.873 -11.716 -2.217 1.00 68.69 87 PHE A O 1
ATOM 673 N N . GLN A 1 88 ? 10.170 -13.009 -2.903 1.00 67.56 88 GLN A N 1
ATOM 674 C CA . GLN A 1 88 ? 10.852 -14.296 -2.767 1.00 67.56 88 GLN A CA 1
ATOM 675 C C . GLN A 1 88 ? 11.533 -14.733 -4.074 1.00 67.56 88 GLN A C 1
ATOM 677 O O . GLN A 1 88 ? 12.284 -15.699 -4.081 1.00 67.56 88 GLN A O 1
ATOM 682 N N . LEU A 1 89 ? 11.222 -14.062 -5.189 1.00 63.69 89 LEU A N 1
ATOM 683 C CA . LEU A 1 89 ? 11.735 -14.359 -6.531 1.00 63.69 89 LEU A CA 1
ATOM 684 C C . LEU A 1 89 ? 12.977 -13.533 -6.909 1.00 63.69 89 LEU A C 1
ATOM 686 O O . LEU A 1 89 ? 13.480 -13.684 -8.022 1.00 63.69 89 LEU A O 1
ATOM 690 N N . ILE A 1 90 ? 13.428 -12.649 -6.018 1.00 56.66 90 ILE A N 1
ATOM 691 C CA . ILE A 1 90 ? 14.584 -11.753 -6.180 1.00 56.66 90 ILE A CA 1
ATOM 692 C C . ILE A 1 90 ? 15.692 -12.225 -5.249 1.00 56.66 90 ILE A C 1
ATOM 694 O O . ILE A 1 90 ? 16.861 -12.203 -5.688 1.00 56.66 90 ILE A O 1
#

Radius of gyration: 15.94 Å; Cα contacts (8 Å, |Δi|>4): 87; chains: 1; bounding box: 55×26×34 Å

InterPro domains:
  IPR001128 Cytochrome P450 [PF00067] (14-87)
  IPR002401 Cytochrome P450, E-class, group I [PR00463] (42-61)
  IPR002401 Cytochrome P450, E-class, group I [PR00463] (66-87)
  IPR036396 Cytochrome P450 superfamily [G3DSA:1.10.630.10] (6-90)
  IPR036396 Cytochrome P450 superfamily [SSF48264] (12-88)
  IPR050182 Cytochrome P450 family 2 [PTHR24300] (7-88)

Secondary structure (DSSP, 8-state):
-------PPP-PPPP-PPPBTTTBTGGGS-GGGHHHHHHHHHHHH-SEEEEEETTEEEEEE-SHHHHHHHHHHHTTTS------HHHH--

Nearest PDB structures (foldseek):
  7rl2-assembly1_A  TM=9.546E-01  e=2.737E-07  Homo sapiens
  8vz7-assembly1_A  TM=9.621E-01  e=4.091E-07  Homo sapiens
  3g93-assembly4_C  TM=7.842E-01  e=6.115E-07  Oryctolagus cuniculus
  3g93-assembly2_A  TM=7.748E-01  e=6.539E-07  Oryctolagus cuniculus
  3g93-assembly3_B  TM=7.750E-01  e=7.994E-07  Oryctolagus cuniculus

Organism: Gulo gulo (NCBI:txid48420)